Protein AF-A0A816BE55-F1 (afdb_monomer_lite)

Organism: NCBI:txid1234261

Structure (mmCIF, N/CA/C/O backbone):
data_AF-A0A816BE55-F1
#
_entry.id   AF-A0A816BE55-F1
#
loop_
_atom_site.group_PDB
_atom_site.id
_atom_site.type_symbol
_atom_site.label_atom_id
_atom_site.label_alt_id
_atom_site.label_comp_id
_atom_site.label_asym_id
_atom_site.label_entity_id
_atom_site.label_seq_id
_atom_site.pdbx_PDB_ins_code
_atom_site.Cartn_x
_atom_site.Cartn_y
_atom_site.Cartn_z
_atom_site.occupancy
_atom_site.B_iso_or_equiv
_atom_site.auth_seq_id
_atom_site.auth_comp_id
_atom_site.auth_asym_id
_atom_site.auth_atom_id
_atom_site.pdbx_PDB_model_num
ATOM 1 N N . MET A 1 1 ? 9.780 5.685 -14.549 1.00 49.91 1 MET A N 1
ATOM 2 C CA . MET A 1 1 ? 8.555 4.903 -14.252 1.00 49.91 1 MET A CA 1
ATOM 3 C C . MET A 1 1 ? 8.585 3.644 -15.112 1.00 49.91 1 MET A C 1
ATOM 5 O O . MET A 1 1 ? 9.010 3.742 -16.247 1.00 49.91 1 MET A O 1
ATOM 9 N N . GLN A 1 2 ? 8.262 2.467 -14.567 1.00 62.59 2 GLN A N 1
ATOM 10 C CA . GLN A 1 2 ? 8.266 1.165 -15.273 1.00 62.59 2 GLN A CA 1
ATOM 11 C C . GLN A 1 2 ? 9.515 0.851 -16.127 1.00 62.59 2 GLN A C 1
ATOM 13 O O . GLN A 1 2 ? 9.390 0.434 -17.281 1.00 62.59 2 GLN A O 1
ATOM 18 N N . ALA A 1 3 ? 10.714 1.038 -15.562 1.00 72.12 3 ALA A N 1
ATOM 19 C CA . ALA A 1 3 ? 11.943 0.599 -16.221 1.00 72.12 3 ALA A CA 1
ATOM 20 C C . ALA A 1 3 ? 11.850 -0.897 -16.569 1.00 72.12 3 ALA A C 1
ATOM 22 O O . ALA A 1 3 ? 11.363 -1.700 -15.768 1.00 72.12 3 ALA A O 1
ATOM 23 N N . GLN A 1 4 ? 12.268 -1.258 -17.781 1.00 76.31 4 GLN A N 1
ATOM 24 C CA . GLN A 1 4 ? 12.293 -2.652 -18.240 1.00 76.31 4 GLN A CA 1
ATOM 25 C C . GLN A 1 4 ? 13.673 -3.288 -18.047 1.00 76.31 4 GLN A C 1
ATOM 27 O O . GLN A 1 4 ? 13.791 -4.504 -18.116 1.00 76.31 4 GLN A O 1
ATOM 32 N N . GLU A 1 5 ? 14.701 -2.477 -17.781 1.00 86.06 5 GLU A N 1
ATOM 33 C CA . GLU A 1 5 ? 16.035 -2.976 -17.468 1.00 86.06 5 GLU A CA 1
ATOM 34 C C . GLU A 1 5 ? 16.022 -3.650 -16.091 1.00 86.06 5 GLU A C 1
ATOM 36 O O . GLU A 1 5 ? 15.575 -3.056 -15.107 1.00 86.06 5 GLU A O 1
ATOM 41 N N . GLU A 1 6 ? 16.515 -4.886 -16.029 1.00 87.19 6 GLU A N 1
ATOM 42 C CA . GLU A 1 6 ? 16.458 -5.731 -14.832 1.00 87.19 6 GLU A CA 1
ATOM 43 C C . GLU A 1 6 ? 17.134 -5.074 -13.619 1.00 87.19 6 GLU A C 1
ATOM 45 O O . GLU A 1 6 ? 16.574 -5.076 -12.523 1.00 87.19 6 GLU A O 1
ATOM 50 N N . ASP A 1 7 ? 18.288 -4.433 -13.820 1.00 90.00 7 ASP A N 1
ATOM 51 C CA . ASP A 1 7 ? 19.027 -3.767 -12.743 1.00 90.00 7 ASP A CA 1
ATOM 52 C C . ASP A 1 7 ? 18.223 -2.619 -12.119 1.00 90.00 7 ASP A C 1
ATOM 54 O O . ASP A 1 7 ? 18.123 -2.522 -10.896 1.00 90.00 7 ASP A O 1
ATOM 58 N N . LYS A 1 8 ? 17.543 -1.809 -12.943 1.00 89.31 8 LYS A N 1
ATOM 59 C CA . LYS A 1 8 ? 16.681 -0.723 -12.447 1.00 89.31 8 LYS A CA 1
ATOM 60 C C . LYS A 1 8 ? 15.418 -1.246 -11.766 1.00 89.31 8 LYS A C 1
ATOM 62 O O . LYS A 1 8 ? 14.877 -0.585 -10.883 1.00 89.31 8 LYS A O 1
ATOM 67 N N . GLN A 1 9 ? 14.915 -2.415 -12.171 1.00 90.12 9 GLN A N 1
ATOM 68 C CA . GLN A 1 9 ? 13.795 -3.059 -11.480 1.00 90.12 9 GLN A CA 1
ATOM 69 C C . GLN A 1 9 ? 14.204 -3.557 -10.094 1.00 90.12 9 GLN A C 1
ATOM 71 O O . GLN A 1 9 ? 13.451 -3.354 -9.145 1.00 90.12 9 GLN A O 1
ATOM 76 N N . LYS A 1 10 ? 15.391 -4.164 -9.970 1.00 92.31 10 LYS A N 1
ATOM 77 C CA . LYS A 1 10 ? 15.940 -4.610 -8.681 1.00 92.31 10 LYS A CA 1
ATOM 78 C C . LYS A 1 10 ? 16.180 -3.437 -7.735 1.00 92.31 10 LYS A C 1
ATOM 80 O O . LYS A 1 10 ? 15.785 -3.515 -6.575 1.00 92.31 10 LYS A O 1
ATOM 85 N N . GLU A 1 11 ? 16.760 -2.348 -8.236 1.00 94.44 11 GLU A N 1
ATOM 86 C CA . GLU A 1 11 ? 16.962 -1.111 -7.473 1.00 94.44 11 GLU A CA 1
ATOM 87 C C . GLU A 1 11 ? 15.626 -0.556 -6.956 1.00 94.44 11 GLU A C 1
ATOM 89 O O . GLU A 1 11 ? 15.441 -0.403 -5.749 1.00 94.44 11 GLU A O 1
A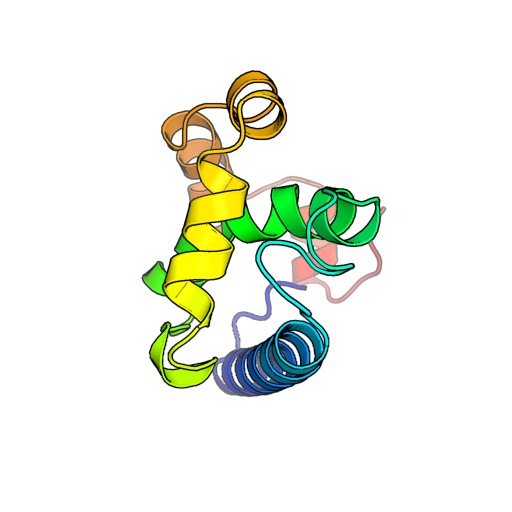TOM 94 N N . ALA A 1 12 ? 14.641 -0.379 -7.843 1.00 93.69 12 ALA A N 1
ATOM 95 C CA . ALA A 1 12 ? 13.321 0.125 -7.466 1.00 93.69 12 ALA A CA 1
ATOM 96 C C . ALA A 1 12 ? 12.567 -0.807 -6.499 1.00 93.69 12 ALA A C 1
ATOM 98 O O . ALA A 1 12 ? 11.843 -0.333 -5.623 1.00 93.69 12 ALA A O 1
ATOM 99 N N . LEU A 1 13 ? 12.716 -2.130 -6.644 1.00 95.31 13 LEU A N 1
ATOM 100 C CA . LEU A 1 13 ? 12.144 -3.097 -5.706 1.00 95.31 13 LEU A CA 1
ATOM 101 C C . LEU A 1 13 ? 12.773 -2.946 -4.318 1.00 95.31 13 LEU A C 1
ATOM 103 O O . LEU A 1 13 ? 12.042 -2.927 -3.330 1.00 95.31 13 LEU A O 1
ATOM 107 N N . SER A 1 14 ? 14.100 -2.812 -4.243 1.00 96.81 14 SER A N 1
ATOM 108 C CA . SER A 1 14 ? 14.810 -2.614 -2.976 1.00 96.81 14 SER A CA 1
ATOM 109 C C . SER A 1 14 ? 14.342 -1.342 -2.270 1.00 96.81 14 SER A C 1
ATOM 111 O O . SER A 1 14 ? 13.976 -1.391 -1.097 1.00 96.81 14 SER A O 1
ATOM 113 N N . GLU A 1 15 ? 14.271 -0.219 -2.991 1.00 97.12 15 GLU A N 1
ATOM 114 C CA . GLU A 1 15 ? 13.790 1.054 -2.440 1.00 97.12 15 GLU A CA 1
ATOM 115 C C . GLU A 1 15 ? 12.342 0.964 -1.944 1.00 97.12 15 GLU A C 1
ATOM 117 O O . GLU A 1 15 ? 12.009 1.472 -0.869 1.00 97.12 15 GLU A O 1
ATOM 122 N N . LEU A 1 16 ? 11.475 0.290 -2.708 1.00 96.38 16 LEU A N 1
ATOM 123 C CA . LEU A 1 16 ? 10.087 0.073 -2.320 1.00 96.38 16 LEU A CA 1
ATOM 124 C C . LEU A 1 16 ? 9.990 -0.770 -1.046 1.00 96.38 16 LEU A C 1
ATOM 126 O O . LEU A 1 16 ? 9.250 -0.405 -0.135 1.00 96.38 16 LEU A O 1
ATOM 130 N N . VAL A 1 17 ? 10.723 -1.883 -0.971 1.00 98.06 17 VAL A N 1
ATOM 131 C CA . VAL A 1 17 ? 10.737 -2.760 0.208 1.00 98.06 17 VAL A CA 1
ATOM 132 C C . VAL A 1 17 ? 11.204 -1.990 1.443 1.00 98.06 17 VAL A C 1
ATOM 134 O O . VAL A 1 17 ? 10.565 -2.078 2.492 1.00 98.06 17 VAL A O 1
ATOM 137 N N . ASP A 1 18 ? 12.255 -1.181 1.320 1.00 98.31 18 ASP A N 1
ATOM 138 C CA . ASP A 1 18 ? 12.751 -0.354 2.422 1.00 98.31 18 ASP A CA 1
ATOM 139 C C . ASP A 1 18 ? 11.731 0.703 2.863 1.00 98.31 18 ASP A C 1
ATOM 141 O O . ASP A 1 18 ? 11.564 0.950 4.061 1.00 98.31 18 ASP A O 1
ATOM 145 N N . ALA A 1 19 ? 11.012 1.318 1.921 1.00 97.62 19 ALA A N 1
ATOM 146 C CA . ALA A 1 19 ? 9.944 2.263 2.233 1.00 97.62 19 ALA A CA 1
ATOM 147 C C . ALA A 1 19 ? 8.760 1.580 2.937 1.00 97.62 19 ALA A C 1
ATOM 149 O O . ALA A 1 19 ? 8.246 2.110 3.924 1.00 97.62 19 ALA A O 1
ATOM 150 N N . LEU A 1 20 ? 8.353 0.395 2.473 1.00 97.50 20 LEU A N 1
ATOM 151 C CA . LEU A 1 20 ? 7.272 -0.381 3.081 1.00 97.50 20 LEU A CA 1
ATOM 152 C C . LEU A 1 20 ? 7.631 -0.844 4.495 1.00 97.50 20 LEU A C 1
ATOM 154 O O . LEU A 1 20 ? 6.786 -0.743 5.380 1.00 97.50 20 LEU A O 1
ATOM 158 N N . LYS A 1 21 ? 8.879 -1.268 4.738 1.00 98.19 21 LYS A N 1
ATOM 159 C CA . LYS A 1 21 ? 9.385 -1.575 6.088 1.00 98.19 21 LYS A CA 1
ATOM 160 C C . LYS A 1 21 ? 9.276 -0.375 7.015 1.00 98.19 21 LYS A C 1
ATOM 162 O O . LYS A 1 21 ? 8.625 -0.458 8.048 1.00 98.19 21 LYS A O 1
ATOM 167 N N . LYS A 1 22 ? 9.833 0.769 6.602 1.00 97.69 22 LYS A N 1
ATOM 168 C CA . LYS A 1 22 ? 9.787 2.015 7.385 1.00 97.69 22 LYS A CA 1
ATOM 169 C C . LYS A 1 22 ? 8.357 2.458 7.681 1.00 97.69 22 LYS A C 1
ATOM 171 O O . LYS A 1 22 ? 8.083 2.947 8.772 1.00 97.69 22 LYS A O 1
ATOM 176 N N . TYR A 1 23 ? 7.453 2.306 6.715 1.00 96.62 23 TYR A N 1
ATOM 177 C CA . TYR A 1 23 ? 6.037 2.591 6.916 1.00 96.62 23 TYR A CA 1
ATOM 178 C C . TYR A 1 23 ? 5.416 1.621 7.927 1.00 96.62 23 TYR A C 1
ATOM 180 O O . TYR A 1 23 ? 4.773 2.054 8.881 1.00 96.62 23 TYR A O 1
ATOM 188 N N . LEU A 1 24 ? 5.646 0.318 7.750 1.00 96.81 24 LEU A N 1
ATOM 189 C CA . LEU A 1 24 ? 5.111 -0.729 8.612 1.00 96.81 24 LEU A CA 1
ATOM 190 C C . LEU A 1 24 ? 5.627 -0.611 10.050 1.00 96.81 24 LEU A C 1
ATOM 192 O O . LEU A 1 24 ? 4.853 -0.869 10.967 1.00 96.81 24 LEU A O 1
ATOM 196 N N . ASP A 1 25 ? 6.867 -0.173 10.265 1.00 97.44 25 ASP A N 1
ATOM 197 C CA . ASP A 1 25 ? 7.438 0.089 11.595 1.00 97.44 25 ASP A CA 1
ATOM 198 C C . ASP A 1 25 ? 6.711 1.220 12.340 1.00 97.44 25 ASP A C 1
ATOM 200 O O . ASP A 1 25 ? 6.673 1.234 13.570 1.00 97.44 25 ASP A O 1
ATOM 204 N N . GLN A 1 26 ? 6.097 2.158 11.612 1.00 97.44 26 GLN A N 1
ATOM 205 C CA . GLN A 1 26 ? 5.321 3.254 12.199 1.00 97.44 26 GLN A CA 1
ATOM 206 C C . GLN A 1 26 ? 3.857 2.890 12.469 1.00 97.44 26 GLN A C 1
ATOM 208 O O . GLN A 1 26 ? 3.178 3.614 13.199 1.00 97.44 26 GLN A O 1
ATOM 213 N N . VAL A 1 27 ? 3.364 1.774 11.922 1.00 97.81 27 VAL A N 1
ATOM 214 C CA . VAL A 1 27 ? 1.992 1.312 12.158 1.00 97.81 27 VAL A CA 1
ATOM 215 C C . VAL A 1 27 ? 1.841 0.869 13.613 1.00 97.81 27 VAL A C 1
ATOM 217 O O . VAL A 1 27 ? 2.423 -0.139 14.035 1.00 97.81 27 VAL A O 1
ATOM 220 N N . LYS A 1 28 ? 1.019 1.607 14.369 1.00 97.75 28 LYS A N 1
ATOM 221 C CA . LYS A 1 28 ? 0.742 1.333 15.790 1.00 97.75 28 LYS A CA 1
ATOM 222 C C . LYS A 1 28 ? -0.196 0.142 16.000 1.00 97.75 28 LYS A C 1
ATOM 224 O O . LYS A 1 28 ? -0.044 -0.562 16.992 1.00 97.75 28 LYS A O 1
ATOM 229 N N . GLY A 1 29 ? -1.083 -0.120 15.040 1.00 93.25 29 GLY A N 1
ATOM 230 C CA . GLY A 1 29 ? -1.981 -1.273 15.027 1.00 93.25 29 GLY A CA 1
ATOM 231 C C . GLY A 1 29 ? -3.332 -0.996 15.706 1.00 93.25 29 GLY A C 1
ATOM 232 O O . GLY A 1 29 ? -3.342 -0.338 16.745 1.00 93.25 29 GLY A O 1
ATOM 233 N N . PRO A 1 30 ? -4.454 -1.490 15.136 1.00 96.19 30 PRO A N 1
ATOM 234 C CA . PRO A 1 30 ? -4.568 -2.167 13.833 1.00 96.19 30 PRO A CA 1
ATOM 235 C C . PRO A 1 30 ? -4.297 -1.257 12.618 1.00 96.19 30 PRO A C 1
ATOM 237 O O . PRO A 1 30 ? -3.894 -1.750 11.567 1.00 96.19 30 PRO A O 1
ATOM 240 N N . TRP A 1 31 ? -4.442 0.060 12.763 1.00 97.88 31 TRP A N 1
ATOM 241 C CA . TRP A 1 31 ? -4.185 1.051 11.714 1.00 97.88 31 TRP A CA 1
ATOM 242 C C . TRP A 1 31 ? -2.898 1.830 11.975 1.00 97.88 31 TRP A C 1
ATOM 244 O O . TRP A 1 31 ? -2.255 1.682 13.020 1.00 97.88 31 TRP A O 1
ATOM 254 N N . PHE A 1 32 ? -2.514 2.692 11.033 1.00 97.81 32 PHE A N 1
ATOM 255 C CA . PHE A 1 32 ? -1.294 3.489 11.130 1.00 97.81 32 PHE A CA 1
ATOM 256 C C . PHE A 1 32 ? -1.221 4.270 12.452 1.00 97.81 32 PHE A C 1
ATOM 258 O O . PHE A 1 32 ? -0.225 4.202 13.172 1.00 97.81 32 PHE A O 1
ATOM 265 N N . SER A 1 33 ? -2.309 4.951 12.820 1.00 97.31 33 SER A N 1
ATOM 266 C CA . SER A 1 33 ? -2.395 5.758 14.043 1.00 97.31 33 SER A CA 1
ATOM 267 C C . SER A 1 33 ? -2.849 4.994 15.294 1.00 97.31 33 SER A C 1
ATOM 269 O O . SER A 1 33 ? -2.883 5.600 16.365 1.00 97.31 33 SER A O 1
ATOM 271 N N . GLY A 1 34 ? -3.145 3.695 15.196 1.00 97.56 34 GLY A N 1
ATOM 272 C CA . GLY A 1 34 ? -3.649 2.870 16.297 1.00 97.56 34 GLY A CA 1
ATOM 273 C C . GLY A 1 34 ? -5.036 2.308 15.986 1.00 97.56 34 GLY A C 1
ATOM 274 O O . GLY A 1 34 ? -5.253 1.762 14.909 1.00 97.56 34 GLY A O 1
ATOM 275 N N . GLU A 1 35 ? -5.982 2.487 16.907 1.00 98.12 35 GLU A N 1
ATOM 276 C CA . GLU A 1 35 ? -7.364 1.980 16.801 1.00 98.12 35 GLU A CA 1
ATOM 277 C C . GLU A 1 35 ? -8.209 2.657 15.715 1.00 98.12 35 GLU A C 1
ATOM 279 O O . GLU A 1 35 ? -9.147 2.061 15.184 1.00 98.12 35 GLU A O 1
ATOM 284 N N . GLU A 1 36 ? -7.844 3.878 15.319 1.00 97.56 36 GLU A N 1
ATOM 285 C CA . GLU A 1 36 ? -8.601 4.679 14.357 1.00 97.56 36 GLU A CA 1
ATOM 286 C C . GLU A 1 36 ? -7.995 4.634 12.954 1.00 97.56 36 GLU A C 1
ATOM 288 O O . GLU A 1 36 ? -6.801 4.877 12.754 1.00 97.56 36 GLU A O 1
ATOM 293 N N . PHE A 1 37 ? -8.849 4.383 11.961 1.00 97.75 37 PHE A N 1
ATOM 294 C CA . PHE A 1 37 ? -8.458 4.436 10.557 1.00 97.75 37 PHE A CA 1
ATOM 295 C C . PHE A 1 37 ? -8.280 5.885 10.116 1.00 97.75 37 PHE A C 1
ATOM 297 O O . PHE A 1 37 ? -9.198 6.699 10.221 1.00 97.75 37 PHE A O 1
ATOM 304 N N . SER A 1 38 ? -7.096 6.197 9.602 1.00 97.38 38 SER A N 1
ATOM 305 C CA . SER A 1 38 ? -6.632 7.570 9.438 1.00 97.38 38 SER A CA 1
ATOM 306 C C . SER A 1 38 ? -6.361 7.931 7.979 1.00 97.38 38 SER A C 1
ATOM 308 O O . SER A 1 38 ? -6.379 7.089 7.079 1.00 97.38 38 SER A O 1
ATOM 310 N N . LEU A 1 39 ? -6.033 9.204 7.739 1.00 97.69 39 LEU A N 1
ATOM 311 C CA . LEU A 1 39 ? -5.588 9.666 6.425 1.00 97.69 39 LEU A CA 1
ATOM 312 C C . LEU A 1 39 ? -4.345 8.909 5.926 1.00 97.69 39 LEU A C 1
ATOM 314 O O . LEU A 1 39 ? -4.196 8.732 4.719 1.00 97.69 39 LEU A O 1
ATOM 318 N N . ALA A 1 40 ? -3.479 8.430 6.824 1.00 96.50 40 ALA A N 1
ATOM 319 C CA . ALA A 1 40 ? -2.310 7.644 6.438 1.00 96.50 40 ALA A CA 1
ATOM 320 C C . ALA A 1 40 ? -2.716 6.306 5.798 1.00 96.50 40 ALA A C 1
ATOM 322 O O . ALA A 1 40 ? -2.171 5.936 4.760 1.00 96.50 40 ALA A O 1
ATOM 323 N N . ASP A 1 41 ? -3.715 5.625 6.362 1.00 98.12 41 ASP A N 1
ATOM 324 C CA . ASP A 1 41 ? -4.240 4.367 5.824 1.00 98.12 41 ASP A CA 1
ATOM 325 C C . ASP A 1 41 ? -5.018 4.601 4.518 1.00 98.12 41 ASP A C 1
ATOM 327 O O . ASP A 1 41 ? -4.849 3.869 3.542 1.00 98.12 41 ASP A O 1
ATOM 331 N N . ILE A 1 42 ? -5.828 5.671 4.470 1.00 97.81 42 ILE A N 1
ATOM 332 C CA . ILE A 1 42 ? -6.546 6.106 3.257 1.00 97.81 42 ILE A CA 1
ATOM 333 C C . ILE A 1 42 ? -5.565 6.365 2.124 1.00 97.81 42 ILE A C 1
ATOM 335 O O . ILE A 1 42 ? -5.821 5.960 0.991 1.00 97.81 42 ILE A O 1
ATOM 339 N N . THR A 1 43 ? -4.454 7.034 2.438 1.00 97.06 43 THR A N 1
ATOM 340 C CA . THR A 1 43 ? -3.418 7.331 1.460 1.00 97.06 43 THR A CA 1
ATOM 341 C C . THR A 1 43 ? -2.890 6.018 0.916 1.00 97.06 43 THR A C 1
ATOM 343 O O . THR A 1 43 ? -3.049 5.786 -0.261 1.00 97.06 43 THR A O 1
ATOM 346 N N . VAL A 1 44 ? -2.382 5.079 1.710 1.00 96.69 44 VAL A N 1
ATOM 347 C CA . VAL A 1 44 ? -1.747 3.876 1.130 1.00 96.69 44 VAL A CA 1
ATOM 348 C C . VAL A 1 44 ? -2.719 2.873 0.480 1.00 96.69 44 VAL A C 1
ATOM 350 O O . VAL A 1 44 ? -2.298 2.046 -0.335 1.00 96.69 44 VAL A O 1
ATOM 353 N N . ALA A 1 45 ? -4.019 2.936 0.787 1.00 97.12 45 ALA A N 1
ATOM 354 C CA . ALA A 1 45 ? -5.000 1.933 0.368 1.00 97.12 45 ALA A CA 1
ATOM 355 C C . ALA A 1 45 ? -5.069 1.661 -1.151 1.00 97.12 45 ALA A C 1
ATOM 357 O O . ALA A 1 45 ? -5.076 0.485 -1.536 1.00 97.12 45 ALA A O 1
ATOM 358 N N . PRO A 1 46 ? -5.081 2.660 -2.057 1.00 95.50 46 PRO A N 1
ATOM 359 C CA . PRO A 1 46 ? -5.125 2.407 -3.496 1.00 95.50 46 PRO A CA 1
ATOM 360 C C . PRO A 1 46 ? -3.893 1.651 -4.010 1.00 95.50 46 PRO A C 1
ATOM 362 O O . PRO A 1 46 ? -4.009 0.877 -4.965 1.00 95.50 46 PRO A O 1
ATOM 365 N N . TRP A 1 47 ? -2.731 1.854 -3.386 1.00 95.38 47 TRP A N 1
ATOM 366 C CA . TRP A 1 47 ? -1.49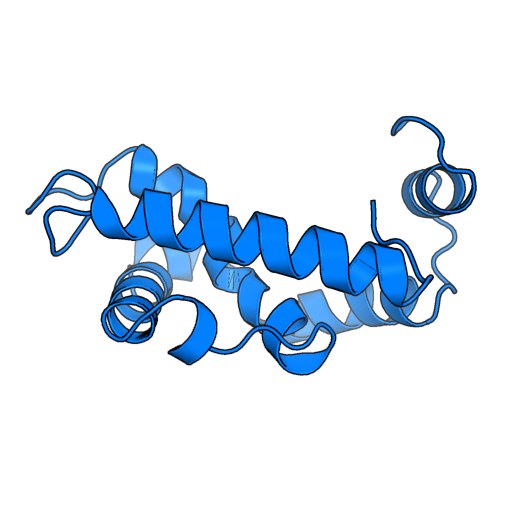6 1.153 -3.733 1.00 95.38 47 TRP A CA 1
ATOM 367 C C . TRP A 1 47 ? -1.524 -0.292 -3.243 1.00 95.38 47 TRP A C 1
ATOM 369 O O . TRP A 1 47 ? -1.269 -1.198 -4.033 1.00 95.38 47 TRP A O 1
ATOM 379 N N . ILE A 1 48 ? -1.937 -0.522 -1.994 1.00 96.12 48 ILE A N 1
ATOM 380 C CA . ILE A 1 48 ? -2.082 -1.870 -1.420 1.00 96.12 48 ILE A CA 1
ATOM 381 C C . ILE A 1 48 ? -3.067 -2.725 -2.225 1.00 96.12 48 ILE A C 1
ATOM 383 O O . ILE A 1 48 ? -2.780 -3.882 -2.518 1.00 96.12 48 ILE A O 1
ATOM 387 N N . ASN A 1 49 ? -4.186 -2.156 -2.681 1.00 93.81 49 ASN A N 1
ATOM 388 C CA . ASN A 1 49 ? -5.144 -2.885 -3.525 1.00 93.81 49 ASN A CA 1
ATOM 389 C C . ASN A 1 49 ? -4.566 -3.336 -4.874 1.00 93.81 49 ASN A C 1
ATOM 391 O O . ASN A 1 49 ? -5.115 -4.228 -5.514 1.00 93.81 49 ASN A O 1
ATOM 395 N N . ARG A 1 50 ? -3.466 -2.726 -5.322 1.00 92.12 50 ARG A N 1
ATOM 396 C CA . ARG A 1 50 ? -2.835 -2.985 -6.622 1.00 92.12 50 ARG A CA 1
ATOM 397 C C . ARG A 1 50 ? -1.463 -3.637 -6.504 1.00 92.12 50 ARG A C 1
ATOM 399 O O . ARG A 1 50 ? -0.803 -3.824 -7.530 1.00 92.12 50 ARG A O 1
ATOM 406 N N . ILE A 1 51 ? -1.039 -3.952 -5.280 1.00 93.50 51 ILE A N 1
ATOM 407 C CA . ILE A 1 51 ? 0.315 -4.418 -4.997 1.00 93.50 51 ILE A CA 1
ATOM 408 C C . ILE A 1 51 ? 0.570 -5.836 -5.519 1.00 93.50 51 ILE A C 1
ATOM 410 O O . ILE A 1 51 ? 1.703 -6.138 -5.877 1.00 93.50 51 ILE A O 1
ATOM 414 N N . TYR A 1 52 ? -0.492 -6.631 -5.707 1.00 90.38 52 TYR A N 1
ATOM 415 C CA . TYR A 1 52 ? -0.433 -7.966 -6.317 1.00 90.38 52 TYR A CA 1
ATOM 416 C C . TYR A 1 52 ? 0.285 -7.977 -7.673 1.00 90.38 52 TYR A C 1
ATOM 418 O O . TYR A 1 52 ? 1.013 -8.905 -7.983 1.00 90.38 52 TYR A O 1
ATOM 426 N N . ARG A 1 53 ? 0.198 -6.891 -8.453 1.00 88.75 53 ARG A N 1
ATOM 427 C CA . ARG A 1 53 ? 0.911 -6.782 -9.738 1.00 88.75 53 ARG A CA 1
ATOM 428 C C . ARG A 1 53 ? 2.430 -6.770 -9.572 1.00 88.75 53 ARG A C 1
ATOM 430 O O . ARG A 1 53 ? 3.156 -7.177 -10.474 1.00 88.75 53 ARG A O 1
ATOM 437 N N . LEU A 1 54 ? 2.924 -6.242 -8.453 1.00 92.38 54 LEU A N 1
ATOM 438 C CA . LEU A 1 54 ? 4.349 -6.273 -8.127 1.00 92.38 54 LEU A CA 1
ATOM 439 C C . LEU A 1 54 ? 4.755 -7.645 -7.588 1.00 92.38 54 LEU A C 1
ATOM 441 O O . LEU A 1 54 ? 5.866 -8.090 -7.863 1.00 92.38 54 LEU A O 1
ATOM 445 N N . GLU A 1 55 ? 3.848 -8.317 -6.881 1.00 93.31 55 GLU A N 1
ATOM 446 C CA . GLU A 1 55 ? 4.041 -9.692 -6.415 1.00 93.31 55 GLU A CA 1
ATOM 447 C C . GLU A 1 55 ? 4.150 -10.658 -7.608 1.00 93.31 55 GLU A C 1
ATOM 449 O O . GLU A 1 55 ? 5.105 -11.421 -7.713 1.00 93.31 55 GLU A O 1
ATOM 454 N N . GLU A 1 56 ? 3.252 -10.534 -8.587 1.00 91.06 56 GLU A N 1
ATOM 455 C CA . GLU A 1 56 ? 3.193 -11.395 -9.775 1.00 91.06 56 GLU A CA 1
ATOM 456 C C . GLU A 1 56 ? 4.295 -11.120 -10.804 1.00 91.06 56 GLU A C 1
ATOM 458 O O . GLU A 1 56 ? 4.731 -12.030 -11.510 1.00 91.06 56 GLU A O 1
ATOM 463 N N . HIS A 1 57 ? 4.731 -9.863 -10.947 1.00 88.56 57 HIS A N 1
ATOM 464 C CA . HIS A 1 57 ? 5.573 -9.470 -12.082 1.00 88.56 57 HIS A CA 1
ATOM 465 C C . HIS A 1 57 ? 6.883 -8.785 -11.714 1.00 88.56 57 HIS A C 1
ATOM 467 O O . HIS A 1 57 ? 7.686 -8.519 -12.610 1.00 88.56 57 HIS A O 1
ATOM 473 N N . ARG A 1 58 ? 7.089 -8.404 -10.452 1.00 90.62 58 ARG A N 1
ATOM 474 C CA . ARG A 1 58 ? 8.258 -7.616 -10.025 1.00 90.62 58 ARG A CA 1
ATOM 475 C C . ARG A 1 58 ? 8.954 -8.189 -8.792 1.00 90.62 58 ARG A C 1
ATOM 477 O O . ARG A 1 58 ? 9.797 -7.508 -8.227 1.00 90.62 58 ARG A O 1
ATOM 484 N N . GLY A 1 59 ? 8.643 -9.430 -8.412 1.00 93.12 59 GLY A N 1
ATOM 485 C CA . GLY A 1 59 ? 9.369 -10.166 -7.375 1.00 93.12 59 GLY A CA 1
ATOM 486 C C . GLY A 1 59 ? 9.166 -9.642 -5.954 1.00 93.12 59 GLY A C 1
ATOM 487 O O . GLY A 1 59 ? 9.959 -9.971 -5.075 1.00 93.12 59 GLY A O 1
ATOM 488 N N . LEU A 1 60 ? 8.136 -8.825 -5.712 1.00 96.31 60 LEU A N 1
ATOM 489 C CA . LEU A 1 60 ? 7.768 -8.449 -4.351 1.00 96.31 60 LEU A CA 1
ATOM 490 C C . LEU A 1 60 ? 7.180 -9.667 -3.631 1.00 96.31 60 LEU A C 1
ATOM 492 O O . LEU A 1 60 ? 6.301 -10.336 -4.161 1.00 96.31 60 LEU A O 1
ATOM 496 N N . THR A 1 61 ? 7.620 -9.934 -2.407 1.00 97.00 61 THR A N 1
ATOM 497 C CA . THR A 1 61 ? 7.005 -10.954 -1.554 1.00 97.00 61 THR A CA 1
ATOM 498 C C . THR A 1 61 ? 6.727 -10.374 -0.177 1.00 97.00 61 THR A C 1
ATOM 500 O O . THR A 1 61 ? 7.321 -9.367 0.223 1.00 97.00 61 THR A O 1
ATOM 503 N N . ASP A 1 62 ? 5.819 -11.001 0.562 1.00 96.44 62 ASP A N 1
ATOM 504 C CA . ASP A 1 62 ? 5.448 -10.513 1.886 1.00 96.44 62 ASP A CA 1
ATOM 505 C C . ASP A 1 62 ? 6.586 -10.659 2.895 1.00 96.44 62 ASP A C 1
ATOM 507 O O . ASP A 1 62 ? 6.779 -9.793 3.753 1.00 96.44 62 ASP A O 1
ATOM 511 N N . GLU A 1 63 ? 7.400 -11.700 2.736 1.00 96.31 63 GLU A N 1
ATOM 512 C CA . GLU A 1 63 ? 8.587 -11.965 3.546 1.00 96.31 63 GLU A CA 1
ATOM 513 C C . GLU A 1 63 ? 9.632 -10.858 3.396 1.00 96.31 63 GLU A C 1
ATOM 515 O O . GLU A 1 63 ? 10.314 -10.528 4.368 1.00 96.31 63 GLU A O 1
ATOM 520 N N . LEU A 1 64 ? 9.740 -10.252 2.204 1.00 97.19 64 LEU A N 1
ATOM 521 C CA . LEU A 1 64 ? 10.664 -9.144 1.975 1.00 97.19 64 LEU A CA 1
ATOM 522 C C . LEU A 1 64 ? 10.301 -7.918 2.809 1.00 97.19 64 LEU A C 1
ATOM 524 O O . LEU A 1 64 ? 11.216 -7.210 3.221 1.00 97.19 64 LEU A O 1
ATOM 528 N N . VAL A 1 65 ? 9.012 -7.669 3.070 1.00 97.31 65 VAL A N 1
ATOM 529 C CA . VAL A 1 65 ? 8.534 -6.509 3.841 1.00 97.31 65 VAL A CA 1
ATOM 530 C C . VAL A 1 65 ? 8.492 -6.814 5.340 1.00 97.31 65 VAL A C 1
ATOM 532 O O . VAL A 1 65 ? 8.965 -6.008 6.137 1.00 97.31 65 VAL A O 1
ATOM 535 N N . GLY A 1 66 ? 7.967 -7.975 5.739 1.00 95.75 66 GLY A N 1
ATOM 536 C CA . GLY A 1 66 ? 7.976 -8.445 7.127 1.00 95.75 66 GLY A CA 1
ATOM 537 C C . GLY A 1 66 ? 6.673 -9.117 7.565 1.00 95.75 66 GLY A C 1
ATOM 538 O O . GLY A 1 66 ? 5.613 -8.911 6.985 1.00 95.75 66 GLY A O 1
ATOM 539 N N . GLY A 1 67 ? 6.723 -9.895 8.651 1.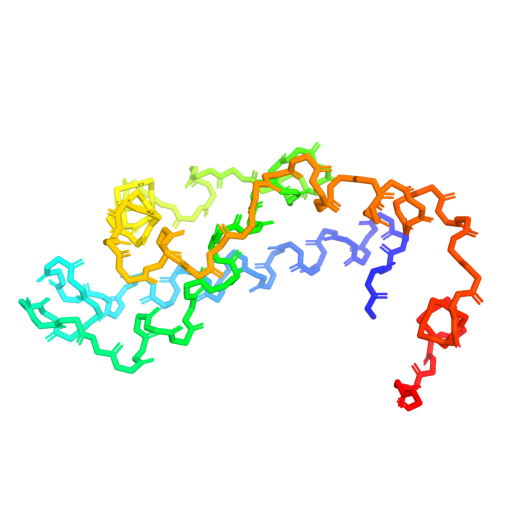00 95.12 67 GLY A N 1
ATOM 540 C CA . GLY A 1 67 ? 5.619 -10.782 9.059 1.00 95.12 67 GLY A CA 1
ATOM 541 C C . GLY A 1 67 ? 4.284 -10.102 9.406 1.00 95.12 67 GLY A C 1
ATOM 542 O O . GLY A 1 67 ? 3.245 -10.752 9.362 1.00 95.12 67 GLY A O 1
ATOM 543 N N . ARG A 1 68 ? 4.277 -8.797 9.717 1.00 95.88 68 ARG A N 1
ATOM 544 C CA . ARG A 1 68 ? 3.041 -8.014 9.948 1.00 95.88 68 ARG A CA 1
ATOM 545 C C . ARG A 1 68 ? 2.378 -7.532 8.653 1.00 95.88 68 ARG A C 1
ATOM 547 O O . ARG A 1 68 ? 1.230 -7.093 8.680 1.00 95.88 68 ARG A O 1
ATOM 554 N N . TRP A 1 69 ? 3.097 -7.577 7.533 1.00 97.12 69 TRP A N 1
ATOM 555 C CA . TRP A 1 69 ? 2.656 -7.011 6.264 1.00 97.12 69 TRP A CA 1
ATOM 556 C C . TRP A 1 69 ? 1.405 -7.688 5.678 1.00 97.12 69 TRP A C 1
ATOM 558 O O . TRP A 1 69 ? 0.480 -6.954 5.318 1.00 97.12 69 TRP A O 1
ATOM 568 N N . PRO A 1 70 ? 1.293 -9.036 5.638 1.00 97.19 70 PRO A N 1
ATOM 569 C CA . PRO A 1 70 ? 0.091 -9.698 5.125 1.00 97.19 70 PRO A CA 1
ATOM 570 C C . PRO A 1 70 ? -1.184 -9.254 5.845 1.00 97.19 70 PRO A C 1
ATOM 572 O O . PRO A 1 70 ? -2.191 -8.949 5.206 1.00 97.19 70 PRO A O 1
ATOM 575 N N . GLU A 1 71 ? -1.124 -9.164 7.176 1.00 97.25 71 GLU A N 1
ATOM 576 C CA . GLU A 1 71 ? -2.271 -8.785 7.999 1.00 97.25 71 GLU A CA 1
ATOM 577 C C . GLU A 1 71 ? -2.666 -7.323 7.778 1.00 97.25 71 GLU A C 1
ATOM 579 O O . GLU A 1 71 ? -3.840 -7.023 7.573 1.00 97.25 71 GLU A O 1
ATOM 584 N N . TYR A 1 72 ? -1.693 -6.409 7.726 1.00 97.69 72 TYR A N 1
ATOM 585 C CA . TYR A 1 72 ? -1.975 -5.000 7.458 1.00 97.69 72 TYR A CA 1
ATOM 586 C C . TYR A 1 72 ? -2.593 -4.784 6.064 1.00 97.69 72 TYR A C 1
ATOM 588 O O . TYR A 1 72 ? -3.590 -4.068 5.928 1.00 97.69 72 TYR A O 1
ATOM 596 N N . LYS A 1 73 ? -2.069 -5.463 5.027 1.00 97.06 73 LYS A N 1
ATOM 597 C CA . LYS A 1 73 ? -2.679 -5.452 3.686 1.00 97.06 73 LYS A CA 1
ATOM 598 C C . LYS A 1 73 ? -4.126 -5.935 3.732 1.00 97.06 73 LYS A C 1
ATOM 600 O O . LYS A 1 73 ? -4.994 -5.310 3.123 1.00 97.06 73 LYS A O 1
ATOM 605 N N . ARG A 1 74 ? -4.379 -7.043 4.434 1.00 97.38 74 ARG A N 1
ATOM 606 C CA . ARG A 1 74 ? -5.711 -7.643 4.563 1.00 97.38 74 ARG A CA 1
ATOM 607 C C . ARG A 1 74 ? -6.693 -6.677 5.219 1.00 97.38 74 ARG A C 1
ATOM 609 O O . ARG A 1 74 ? -7.733 -6.400 4.633 1.00 97.38 74 ARG A O 1
ATOM 616 N N . LEU A 1 75 ? -6.327 -6.081 6.356 1.00 97.75 75 LEU A N 1
ATOM 617 C CA . LEU A 1 75 ? -7.153 -5.093 7.061 1.00 97.75 75 LEU A CA 1
ATOM 618 C C . LEU A 1 75 ? -7.570 -3.923 6.158 1.00 97.75 75 LEU A C 1
ATOM 620 O O . LEU A 1 75 ? -8.721 -3.486 6.191 1.00 97.75 75 LEU A O 1
ATOM 624 N N . ILE A 1 76 ? -6.651 -3.427 5.327 1.00 97.75 76 ILE A N 1
ATOM 625 C CA . ILE A 1 76 ? -6.943 -2.351 4.375 1.00 97.75 76 ILE A CA 1
ATOM 626 C C . ILE A 1 76 ? -7.866 -2.816 3.250 1.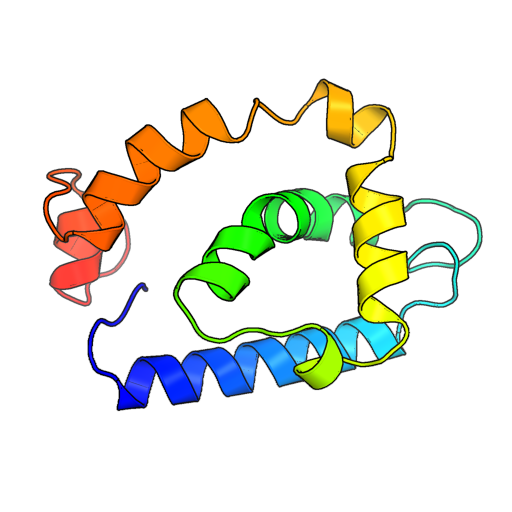00 97.75 76 ILE A C 1
ATOM 628 O O . ILE A 1 76 ? -8.835 -2.121 2.939 1.00 97.75 76 ILE A O 1
ATOM 632 N N . LYS A 1 77 ? -7.578 -3.968 2.634 1.00 96.25 77 LYS A N 1
ATOM 633 C CA . LYS A 1 77 ? -8.369 -4.503 1.515 1.00 96.25 77 LYS A CA 1
ATOM 634 C C . LYS A 1 77 ? -9.796 -4.853 1.934 1.00 96.25 77 LYS A C 1
ATOM 636 O O . LYS A 1 77 ? -10.718 -4.605 1.166 1.00 96.25 77 LYS A O 1
ATOM 641 N N . ASP A 1 78 ? -9.978 -5.348 3.154 1.00 97.00 78 ASP A N 1
ATOM 642 C CA . ASP A 1 78 ? -11.276 -5.790 3.673 1.00 97.00 78 ASP A CA 1
ATOM 643 C C . ASP A 1 78 ? -12.131 -4.631 4.214 1.00 97.00 78 ASP A C 1
ATOM 645 O O . ASP A 1 78 ? -13.310 -4.801 4.539 1.00 97.00 78 ASP A O 1
ATOM 649 N N . ARG A 1 79 ? -11.577 -3.415 4.309 1.00 97.31 79 ARG A N 1
ATOM 650 C CA . ARG A 1 79 ? -12.322 -2.265 4.819 1.00 97.31 79 ARG A CA 1
ATOM 651 C C . ARG A 1 79 ? -13.481 -1.915 3.884 1.00 97.31 79 ARG A C 1
ATOM 653 O O . ARG A 1 79 ? -13.287 -1.608 2.710 1.00 97.31 79 ARG A O 1
ATOM 660 N N . ALA A 1 80 ? -14.690 -1.812 4.438 1.00 97.31 80 ALA A N 1
ATOM 661 C CA . ALA A 1 80 ? -15.911 -1.559 3.667 1.00 97.31 80 ALA A CA 1
ATOM 662 C C . ALA A 1 80 ? -15.842 -0.324 2.744 1.00 97.31 80 ALA A C 1
ATOM 664 O O . ALA A 1 80 ? -16.363 -0.360 1.632 1.00 97.31 80 ALA A O 1
ATOM 665 N N . SER A 1 81 ? -15.203 0.772 3.172 1.00 96.75 81 SER A N 1
ATOM 666 C CA . SER A 1 81 ? -15.033 1.970 2.333 1.00 96.75 81 SER A CA 1
ATOM 667 C C . SER A 1 81 ? -14.075 1.745 1.159 1.00 96.75 81 SER A C 1
ATOM 669 O O . SER A 1 81 ? -14.273 2.313 0.089 1.00 96.75 81 SER A O 1
ATOM 671 N N . VAL A 1 82 ? -13.055 0.906 1.348 1.00 96.88 82 VAL A N 1
ATOM 672 C CA . VAL A 1 82 ? -12.069 0.554 0.320 1.00 96.88 82 VAL A CA 1
ATOM 673 C C . VAL A 1 82 ? -12.697 -0.392 -0.702 1.00 96.88 82 VAL A C 1
ATOM 675 O O . VAL A 1 82 ? -12.618 -0.125 -1.898 1.00 96.88 82 VAL A O 1
ATOM 678 N N . LEU A 1 83 ? -13.417 -1.422 -0.248 1.00 94.56 83 LEU A N 1
ATOM 679 C CA . LEU A 1 83 ? -14.152 -2.341 -1.125 1.00 94.56 83 LEU A CA 1
ATOM 680 C C . LEU A 1 83 ? -15.158 -1.602 -2.017 1.00 94.56 83 LEU A C 1
ATOM 682 O O . LEU A 1 83 ? -15.172 -1.792 -3.227 1.00 94.56 83 LEU A O 1
ATOM 686 N N . LYS A 1 84 ? -15.949 -0.685 -1.444 1.00 95.88 84 LYS A N 1
ATOM 687 C CA . LYS A 1 84 ? -16.953 0.104 -2.187 1.00 95.88 84 LYS A CA 1
ATOM 688 C C . LYS A 1 84 ? -16.363 1.057 -3.233 1.00 95.88 84 LYS A C 1
ATOM 690 O O . LYS A 1 84 ? -17.114 1.612 -4.027 1.00 95.88 84 LYS A O 1
ATOM 695 N N . THR A 1 85 ? -15.052 1.288 -3.206 1.00 94.38 85 THR A N 1
ATOM 696 C CA . THR A 1 85 ? -14.353 2.229 -4.098 1.00 94.38 85 THR A CA 1
ATOM 697 C C . THR A 1 85 ? -13.285 1.558 -4.961 1.00 94.38 85 THR A C 1
ATOM 699 O O . THR A 1 85 ? -12.601 2.232 -5.733 1.00 94.38 85 T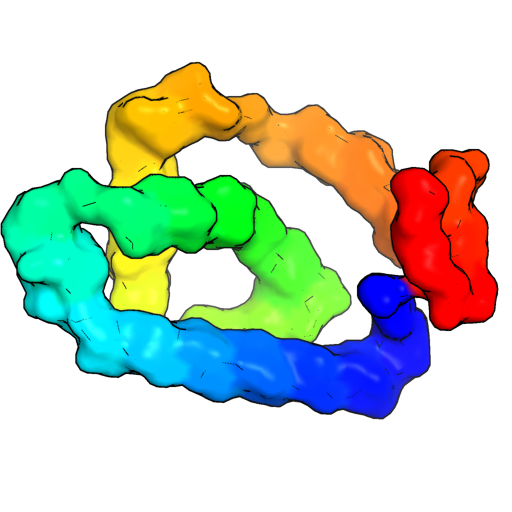HR A O 1
ATOM 702 N N . THR A 1 86 ? -13.156 0.233 -4.878 1.00 91.31 86 THR A N 1
ATOM 703 C CA . THR A 1 86 ? -12.181 -0.542 -5.646 1.00 91.31 86 THR A CA 1
ATOM 704 C C . THR A 1 86 ? -12.911 -1.366 -6.699 1.00 91.31 86 THR A C 1
ATOM 706 O O . THR A 1 86 ? -13.759 -2.187 -6.372 1.00 91.31 86 THR A O 1
ATOM 709 N N . SER A 1 87 ? -12.599 -1.136 -7.976 1.00 86.62 87 SER A N 1
ATOM 710 C CA . SER A 1 87 ? -13.099 -1.972 -9.077 1.00 86.62 87 SER A CA 1
ATOM 711 C C . SER A 1 87 ? -12.545 -3.397 -8.994 1.00 86.62 87 SER A C 1
ATOM 713 O O . SER A 1 87 ? -11.469 -3.610 -8.433 1.00 86.62 87 SER A O 1
ATOM 715 N N . ASP A 1 88 ? -13.225 -4.354 -9.622 1.00 80.12 88 ASP A N 1
ATOM 716 C CA . ASP A 1 88 ? -12.727 -5.728 -9.672 1.00 80.12 88 ASP A CA 1
ATOM 717 C C . ASP A 1 88 ? -11.349 -5.819 -10.360 1.00 80.12 88 ASP A C 1
ATOM 719 O O . ASP A 1 88 ? -11.106 -5.112 -11.348 1.00 80.12 88 ASP A O 1
ATOM 723 N N . PRO A 1 89 ? -10.461 -6.728 -9.907 1.00 73.88 89 PRO A N 1
ATOM 724 C CA . PRO A 1 89 ? -9.134 -6.933 -10.494 1.00 73.88 89 PRO A CA 1
ATOM 725 C C . PRO A 1 89 ? -9.135 -7.140 -12.016 1.00 73.88 89 PRO A C 1
ATOM 727 O O . PRO A 1 89 ? -8.254 -6.614 -12.694 1.00 73.88 89 PRO A O 1
ATOM 730 N N . GLN A 1 90 ? -10.160 -7.809 -12.561 1.00 72.00 90 GLN A N 1
ATOM 731 C CA . GLN A 1 90 ? -10.321 -8.064 -14.001 1.00 72.00 90 GLN A CA 1
ATOM 732 C C . GLN A 1 90 ? -10.213 -6.793 -14.864 1.00 72.00 90 GLN A C 1
ATOM 734 O O . GLN A 1 90 ? -9.576 -6.804 -15.916 1.00 72.00 90 GLN A O 1
ATOM 739 N N . TYR A 1 91 ? -10.747 -5.663 -14.387 1.00 76.25 91 TYR A N 1
ATOM 740 C CA . TYR A 1 91 ? -10.702 -4.394 -15.119 1.00 76.25 91 TYR A CA 1
ATOM 741 C C . TYR A 1 91 ? -9.312 -3.742 -15.082 1.00 76.25 91 TYR A C 1
ATOM 743 O O . TYR A 1 91 ? -8.964 -2.945 -15.954 1.00 76.25 91 TYR A O 1
ATOM 751 N N . TYR A 1 92 ? -8.492 -4.072 -14.080 1.00 67.56 92 TYR A N 1
ATOM 752 C CA . TYR A 1 92 ? -7.117 -3.581 -13.982 1.00 67.56 92 TYR A CA 1
ATOM 753 C C . TYR A 1 92 ? -6.159 -4.380 -14.850 1.00 67.56 92 TYR A C 1
ATOM 755 O O . TYR A 1 92 ? -5.197 -3.806 -15.370 1.00 67.56 92 TYR A O 1
ATOM 763 N N . GLU A 1 93 ? -6.396 -5.678 -15.001 1.00 67.00 93 GLU A N 1
ATOM 764 C CA . GLU A 1 93 ? -5.531 -6.550 -15.780 1.00 67.00 93 GLU A CA 1
ATOM 765 C C . GLU A 1 93 ? -5.591 -6.215 -17.272 1.00 67.00 93 GLU A C 1
ATOM 767 O O . GLU A 1 93 ? -4.542 -6.053 -17.893 1.00 67.00 93 GLU A O 1
ATOM 772 N N . GLU A 1 94 ? -6.779 -5.953 -17.826 1.00 66.00 94 GLU A N 1
ATOM 773 C CA . GLU A 1 94 ? -6.930 -5.562 -19.235 1.00 66.00 94 GLU A CA 1
ATOM 774 C C . GLU A 1 94 ? -6.112 -4.303 -19.590 1.00 66.00 94 GLU A C 1
ATOM 776 O O . GLU A 1 94 ? -5.444 -4.237 -20.629 1.00 66.00 94 GLU A O 1
ATOM 781 N N . ILE A 1 95 ? -6.097 -3.314 -18.690 1.00 62.91 95 ILE A N 1
ATOM 782 C CA . ILE A 1 95 ? -5.313 -2.084 -18.855 1.00 62.91 95 ILE A CA 1
ATOM 783 C C . ILE A 1 95 ? -3.822 -2.375 -18.658 1.00 62.91 95 ILE A C 1
ATOM 785 O O . ILE A 1 95 ? -2.985 -1.895 -19.425 1.00 62.91 95 ILE A O 1
ATOM 789 N N . SER A 1 96 ? -3.476 -3.162 -17.637 1.00 59.19 96 SER A N 1
ATOM 790 C CA . SER A 1 96 ? -2.088 -3.396 -17.223 1.00 59.19 96 SER A CA 1
ATOM 791 C C . SER A 1 96 ? -1.329 -4.287 -18.202 1.00 59.19 96 SER A C 1
ATOM 793 O O . SER A 1 96 ? -0.163 -4.010 -18.465 1.00 59.19 96 SER A O 1
ATOM 795 N N . GLN A 1 97 ? -1.979 -5.283 -18.809 1.00 63.72 97 GLN A N 1
ATOM 796 C CA . GLN A 1 97 ? -1.384 -6.168 -19.816 1.00 63.72 97 GLN A CA 1
ATOM 797 C C . GLN A 1 97 ? -0.772 -5.370 -20.976 1.00 63.72 97 GLN A C 1
ATOM 799 O O . GLN A 1 97 ? 0.347 -5.652 -21.399 1.00 63.72 97 GLN A O 1
ATOM 804 N N . ARG A 1 98 ? -1.430 -4.293 -21.427 1.00 63.69 98 ARG A N 1
ATOM 805 C CA . ARG A 1 98 ? -0.898 -3.427 -22.495 1.00 63.69 98 ARG A CA 1
ATOM 806 C C . ARG A 1 98 ? 0.360 -2.664 -22.063 1.00 63.69 98 ARG A C 1
ATOM 808 O O . ARG A 1 98 ? 1.255 -2.454 -22.878 1.00 63.69 98 ARG A O 1
ATOM 815 N N . TYR A 1 99 ? 0.458 -2.249 -20.799 1.00 61.28 99 TYR A N 1
ATOM 816 C CA . TYR A 1 99 ? 1.669 -1.604 -20.268 1.00 61.28 99 TYR A CA 1
ATOM 817 C C . TYR A 1 99 ? 2.793 -2.617 -20.018 1.00 61.28 99 TYR A C 1
ATOM 819 O O . TYR A 1 99 ? 3.937 -2.351 -20.374 1.00 61.28 99 TYR A O 1
ATOM 827 N N . LEU A 1 100 ? 2.466 -3.791 -19.469 1.00 61.47 100 LEU A N 1
ATOM 828 C CA . LEU A 1 100 ? 3.420 -4.861 -19.163 1.00 61.47 100 LEU A CA 1
ATOM 829 C C . LEU A 1 100 ? 4.052 -5.459 -20.425 1.00 61.47 100 LEU A C 1
ATOM 831 O O . LEU A 1 100 ? 5.241 -5.754 -20.417 1.00 61.47 100 LEU A O 1
ATOM 835 N N . ARG A 1 101 ? 3.290 -5.568 -21.520 1.00 65.94 101 ARG A N 1
ATOM 836 C CA . ARG A 1 101 ? 3.787 -6.009 -22.838 1.00 65.94 101 ARG A CA 1
ATOM 837 C C . ARG A 1 101 ? 4.474 -4.909 -23.638 1.00 65.94 101 ARG A C 1
ATOM 839 O O . ARG A 1 101 ? 4.893 -5.138 -24.765 1.00 65.94 101 ARG A O 1
ATOM 846 N N . ASN A 1 102 ? 4.582 -3.705 -23.080 1.00 61.16 102 ASN A N 1
ATOM 847 C CA . ASN A 1 102 ? 5.129 -2.547 -23.775 1.00 61.16 102 ASN A CA 1
ATOM 848 C C . ASN A 1 102 ? 4.351 -2.160 -25.057 1.00 61.16 102 ASN A C 1
ATOM 850 O O . ASN A 1 102 ? 4.904 -1.543 -25.963 1.00 61.16 102 ASN A O 1
ATOM 854 N N . GLU A 1 103 ? 3.052 -2.459 -25.115 1.00 65.38 103 GLU A N 1
ATOM 855 C CA . GLU A 1 103 ? 2.173 -2.219 -26.273 1.00 65.38 103 GLU A CA 1
ATOM 856 C C . GLU A 1 103 ? 1.287 -0.976 -26.105 1.00 65.38 103 GLU A C 1
ATOM 858 O O . GLU A 1 103 ? 0.714 -0.475 -27.073 1.00 65.38 103 GLU A O 1
ATOM 863 N N . ALA A 1 104 ? 1.179 -0.435 -24.886 1.00 67.12 104 ALA A N 1
ATOM 864 C CA . ALA A 1 104 ? 0.357 0.736 -24.597 1.00 67.12 104 ALA A CA 1
ATOM 865 C C . ALA A 1 104 ? 0.758 1.939 -25.476 1.00 67.12 104 ALA A C 1
ATOM 867 O O . ALA A 1 104 ? 1.933 2.289 -25.574 1.00 67.12 104 ALA A O 1
ATOM 868 N N . GLN A 1 105 ? -0.222 2.582 -26.111 1.00 69.06 105 GLN A N 1
ATOM 869 C CA . GLN A 1 105 ? -0.011 3.728 -27.011 1.00 69.06 105 GLN A CA 1
ATOM 870 C C . GLN A 1 105 ? -0.409 5.071 -26.381 1.00 69.06 105 GLN A C 1
ATOM 872 O O . GLN A 1 105 ? -0.473 6.079 -27.082 1.00 69.06 105 GLN A O 1
ATOM 877 N N . SER A 1 106 ? -0.687 5.103 -25.073 1.00 72.62 106 SER A N 1
ATOM 878 C CA . SER A 1 106 ? -0.987 6.352 -24.366 1.00 72.62 106 SER A CA 1
ATOM 879 C C . SER A 1 106 ? 0.228 7.286 -24.362 1.00 72.62 106 SER A C 1
ATOM 881 O O . SER A 1 106 ? 1.376 6.833 -24.376 1.00 72.62 106 SER A O 1
ATOM 883 N N . GLU A 1 107 ? -0.011 8.596 -24.289 1.00 74.88 107 GLU A N 1
ATOM 884 C CA . GLU A 1 107 ? 1.071 9.587 -24.188 1.00 74.88 107 GLU A CA 1
ATOM 885 C C . GLU A 1 107 ? 1.918 9.376 -22.925 1.00 74.88 107 GLU A C 1
ATOM 887 O O . GLU A 1 107 ? 3.140 9.486 -22.965 1.00 74.88 107 GLU A O 1
ATOM 892 N N . VAL A 1 108 ? 1.291 8.922 -21.836 1.00 69.69 108 VAL A N 1
ATOM 893 C CA . VAL A 1 108 ? 1.977 8.489 -20.612 1.00 69.69 108 VAL A CA 1
ATOM 894 C C . VAL A 1 108 ? 2.911 7.303 -20.869 1.00 69.69 108 VAL A C 1
ATOM 896 O O . VAL A 1 108 ? 4.050 7.321 -20.406 1.00 69.69 108 VAL A O 1
ATOM 899 N N . ALA A 1 109 ? 2.480 6.283 -21.621 1.00 62.19 109 ALA A N 1
ATOM 900 C CA . ALA A 1 109 ? 3.324 5.132 -21.948 1.00 62.19 109 ALA A CA 1
ATOM 901 C C . ALA A 1 109 ? 4.524 5.545 -22.811 1.00 62.19 109 ALA A C 1
ATOM 903 O O . ALA A 1 109 ? 5.652 5.127 -22.548 1.00 62.19 109 ALA A O 1
ATOM 904 N N . LYS A 1 110 ? 4.300 6.408 -23.810 1.00 71.88 110 LYS A N 1
ATOM 905 C CA . LYS A 1 110 ? 5.363 6.945 -24.671 1.00 71.88 110 LYS A CA 1
ATOM 906 C C . LYS A 1 110 ? 6.363 7.786 -23.875 1.00 71.88 110 LYS A C 1
ATOM 908 O O . LYS A 1 110 ? 7.565 7.573 -24.013 1.00 71.88 110 LYS A O 1
ATOM 913 N N . ALA A 1 111 ? 5.884 8.684 -23.012 1.00 71.19 111 ALA A N 1
ATOM 914 C CA . ALA A 1 111 ? 6.729 9.500 -22.140 1.00 71.19 111 ALA A CA 1
ATOM 915 C C . ALA A 1 111 ? 7.549 8.633 -21.176 1.00 71.19 111 ALA A C 1
ATOM 917 O O . ALA A 1 111 ? 8.759 8.812 -21.058 1.00 71.19 111 ALA A O 1
ATOM 918 N N . THR A 1 112 ? 6.911 7.623 -20.582 1.00 66.12 112 THR A N 1
ATOM 919 C CA . THR A 1 112 ? 7.546 6.656 -19.679 1.00 66.12 112 THR A CA 1
ATOM 920 C C . THR A 1 112 ? 8.680 5.889 -20.368 1.00 66.12 112 THR A C 1
ATOM 922 O O . THR A 1 112 ? 9.782 5.830 -19.824 1.00 66.12 112 THR A O 1
ATOM 925 N N . ARG A 1 113 ? 8.457 5.370 -21.588 1.00 70.50 113 ARG A N 1
ATOM 926 C CA . ARG A 1 113 ? 9.503 4.711 -22.402 1.00 70.50 113 ARG A CA 1
ATOM 927 C C . ARG A 1 113 ? 10.636 5.655 -22.779 1.00 70.50 113 ARG A C 1
ATOM 929 O O . ARG A 1 113 ? 11.791 5.254 -22.797 1.00 70.50 113 ARG A O 1
ATOM 936 N N . ALA A 1 114 ? 10.298 6.901 -23.093 1.00 72.50 114 ALA A N 1
ATOM 937 C CA . ALA A 1 114 ? 11.262 7.920 -23.481 1.00 72.50 114 ALA A CA 1
ATOM 938 C C . ALA A 1 114 ? 12.033 8.516 -22.287 1.00 72.50 114 ALA A C 1
ATOM 940 O O . ALA A 1 114 ? 12.833 9.426 -22.493 1.00 72.50 114 ALA A O 1
ATOM 941 N N . GLY A 1 115 ? 11.772 8.064 -21.050 1.00 67.81 115 GLY A N 1
ATOM 942 C CA . GLY A 1 115 ? 12.371 8.631 -19.839 1.00 67.81 115 GLY A CA 1
ATOM 943 C C . GLY A 1 115 ? 11.964 10.086 -19.573 1.00 67.81 115 GLY A C 1
ATOM 944 O O . GLY A 1 115 ? 12.678 10.805 -18.879 1.00 67.81 115 GLY A O 1
ATOM 945 N N . LYS A 1 116 ? 10.845 10.541 -20.146 1.00 62.84 116 LYS A N 1
ATOM 946 C CA . LYS A 1 116 ? 10.341 11.916 -20.043 1.00 62.84 116 LYS A CA 1
ATOM 947 C C . LYS A 1 116 ? 9.334 12.053 -18.899 1.00 62.84 116 LYS A C 1
ATOM 949 O O . LYS A 1 116 ? 8.722 11.073 -18.473 1.00 62.84 116 LYS A O 1
ATOM 954 N N . ALA A 1 117 ? 9.157 13.286 -18.419 1.00 62.56 117 ALA A N 1
ATOM 955 C CA . ALA A 1 117 ? 8.105 13.625 -17.465 1.00 62.56 117 ALA A CA 1
ATOM 956 C C . ALA A 1 117 ? 6.714 13.291 -18.033 1.00 62.56 117 ALA A C 1
ATOM 958 O O . ALA A 1 117 ? 6.523 13.270 -19.252 1.00 62.56 117 ALA A O 1
ATOM 959 N N . LEU A 1 118 ? 5.762 13.012 -17.140 1.00 59.84 118 LEU A N 1
ATOM 960 C CA . LEU A 1 118 ? 4.378 12.749 -17.528 1.00 59.84 118 LEU A CA 1
ATOM 961 C C . LEU A 1 118 ? 3.764 14.010 -18.170 1.00 59.84 118 LEU A C 1
ATOM 963 O O . LEU A 1 118 ? 4.007 15.101 -17.649 1.00 59.84 118 LEU A O 1
ATOM 967 N N . PRO A 1 119 ? 3.024 13.867 -19.285 1.00 54.84 119 PRO A N 1
ATOM 968 C CA . PRO A 1 119 ? 2.259 14.957 -19.886 1.00 54.84 119 PRO A CA 1
ATOM 969 C C . PRO A 1 119 ? 1.057 15.372 -19.031 1.00 54.84 119 PRO A C 1
ATOM 971 O O . PRO A 1 119 ? 0.583 14.540 -18.220 1.00 54.84 119 PRO A O 1
#

Foldseek 3Di:
DPDPDLVVLVVVLLVVLVVLLVQVVCCCPPGNVHPDHDPSLVVCLVVLVVCVCCVVPRVDDPVSNHDCRVSSSVVSCPDPVSVVVDDDVVVVCVVVVCLSVLNDPDQQSVCVVVVHDGD

Radius of gyration: 15.8 Å; chains: 1; bounding box: 36×27×44 Å

InterPro domains:
  IPR004046 Glutathione S-transferase, C-terminal [PF00043] (3-57)
  IPR010987 Glutathione S-transferase, C-terminal-like [PS50405] (1-106)
  IPR036282 Glutathione S-transferase, C-terminal domain superfamily [SSF47616] (5-100)
  IPR050983 Glutathione S-transferase Omega/HSP26 [PTHR43968] (4-105)

Sequence (119 aa):
MQAQEEDKQKEALSELVDALKKYLDQVKGPWFSGEEFSLADITVAPWINRIYRLEEHRGLTDELVGGRWPEYKRLIKDRASVLKTTSDPQYYEEISQRYLRNEAQSEVAKATRAGKALP

Secondary structure (DSSP, 8-state):
----SHHHHHHHHHHHHHHHHH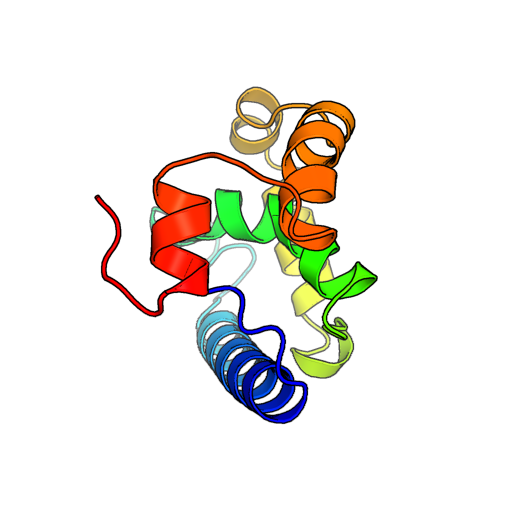HHHH--SSBTTBSS--HHHHHHHHHHTTTHHHHHHS---HHHH-TTHHHHHHHHHT-HHHHTT---HHHHHHHHHHHHTT---SHHHHHHHTTPPP-

pLDDT: mean 86.73, std 13.81, range [49.91, 98.31]